Protein AF-A0A087TSD0-F1 (afdb_monomer)

Structure (mmCIF, N/CA/C/O backbone):
data_AF-A0A087TSD0-F1
#
_entry.id   AF-A0A087TSD0-F1
#
loop_
_atom_site.group_PDB
_atom_site.id
_atom_site.type_symbol
_atom_site.label_atom_id
_atom_site.label_alt_id
_atom_site.label_comp_id
_atom_site.label_asym_id
_atom_site.label_entity_id
_atom_site.label_seq_id
_atom_site.pdbx_PDB_ins_code
_atom_site.Cartn_x
_atom_site.Cartn_y
_atom_site.Cartn_z
_atom_site.occupancy
_atom_site.B_iso_or_equiv
_atom_site.auth_seq_id
_atom_site.auth_comp_id
_atom_site.auth_asym_id
_atom_site.auth_atom_id
_atom_site.pdbx_PDB_model_num
ATOM 1 N N . MET A 1 1 ? 23.663 -35.269 -16.381 1.00 40.97 1 MET A N 1
ATOM 2 C CA . MET A 1 1 ? 22.216 -34.969 -16.322 1.00 40.97 1 MET A CA 1
ATOM 3 C C . MET A 1 1 ? 22.050 -33.773 -15.397 1.00 40.97 1 MET A C 1
ATOM 5 O O . MET A 1 1 ? 22.113 -33.936 -14.186 1.00 40.97 1 MET A O 1
ATOM 9 N N . SER A 1 2 ? 22.006 -32.564 -15.956 1.00 42.69 2 SER A N 1
ATOM 10 C CA . SER A 1 2 ? 21.988 -31.322 -15.174 1.00 42.69 2 SER A CA 1
ATOM 11 C C . SER A 1 2 ? 20.550 -30.964 -14.816 1.00 42.69 2 SER A C 1
ATOM 13 O O . SER A 1 2 ? 19.723 -30.760 -15.701 1.00 42.69 2 SER A O 1
ATOM 15 N N . HIS A 1 3 ? 20.249 -30.923 -13.520 1.00 48.28 3 HIS A N 1
ATOM 16 C CA . HIS A 1 3 ? 18.952 -30.500 -13.006 1.00 48.28 3 HIS A CA 1
ATOM 17 C C . HIS A 1 3 ? 18.741 -29.006 -13.283 1.00 48.28 3 HIS A C 1
ATOM 19 O O . HIS A 1 3 ? 19.462 -28.161 -12.757 1.00 48.28 3 HIS A O 1
ATOM 25 N N . GLY A 1 4 ? 17.737 -28.682 -14.101 1.00 53.50 4 GLY A N 1
ATOM 26 C CA . GLY A 1 4 ? 17.242 -27.320 -14.273 1.00 53.50 4 GLY A CA 1
ATOM 27 C C . GLY A 1 4 ? 16.470 -26.884 -13.031 1.00 53.50 4 GLY A C 1
ATOM 28 O O . GLY A 1 4 ? 15.329 -27.295 -12.818 1.00 53.50 4 GL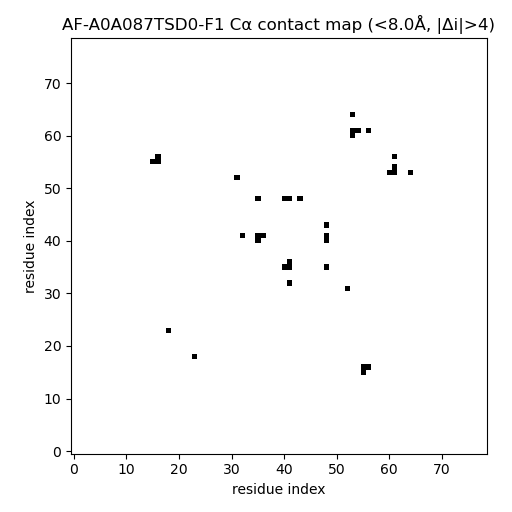Y A O 1
ATOM 29 N N . VAL A 1 5 ? 17.095 -26.059 -12.193 1.00 56.09 5 VAL A N 1
ATOM 30 C CA . VAL A 1 5 ? 16.414 -25.402 -11.075 1.00 56.09 5 VAL A CA 1
ATOM 31 C C . VAL A 1 5 ? 15.528 -24.302 -11.656 1.00 56.09 5 VAL A C 1
ATOM 33 O O . VAL A 1 5 ? 16.004 -23.351 -12.269 1.00 56.09 5 VAL A O 1
ATOM 36 N N . ARG A 1 6 ? 14.213 -24.469 -11.494 1.00 56.66 6 ARG A N 1
ATOM 37 C CA . ARG A 1 6 ? 13.189 -23.484 -11.856 1.00 56.66 6 ARG A CA 1
ATOM 38 C C . ARG A 1 6 ? 13.446 -22.186 -11.092 1.00 56.66 6 ARG A C 1
ATOM 40 O O . ARG A 1 6 ? 13.275 -22.156 -9.874 1.00 56.66 6 ARG A O 1
ATOM 47 N N . ASN A 1 7 ? 13.813 -21.126 -11.804 1.00 52.31 7 ASN A N 1
ATOM 48 C CA . ASN A 1 7 ? 13.891 -19.786 -11.241 1.00 52.31 7 ASN A CA 1
ATOM 49 C C . ASN A 1 7 ? 12.456 -19.301 -10.978 1.00 52.31 7 ASN A C 1
ATOM 51 O O . AS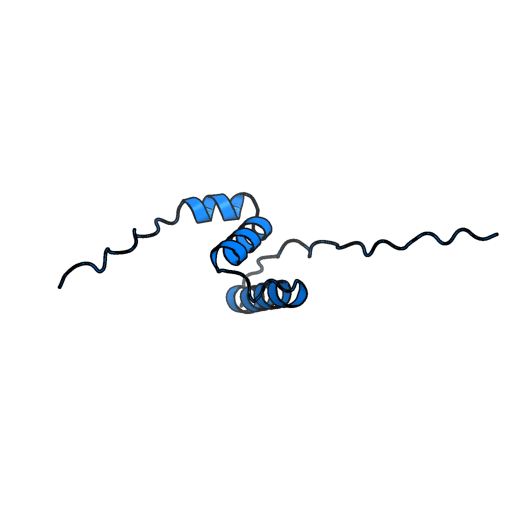N A 1 7 ? 11.760 -18.875 -11.900 1.00 52.31 7 ASN A O 1
ATOM 55 N N . LYS A 1 8 ? 11.972 -19.438 -9.737 1.00 58.50 8 LYS A N 1
ATOM 56 C CA . LYS A 1 8 ? 10.773 -18.723 -9.285 1.00 58.50 8 LYS A CA 1
ATOM 57 C C . LYS A 1 8 ? 11.071 -17.241 -9.482 1.00 58.50 8 LYS A C 1
ATOM 59 O O . LYS A 1 8 ? 12.061 -16.760 -8.94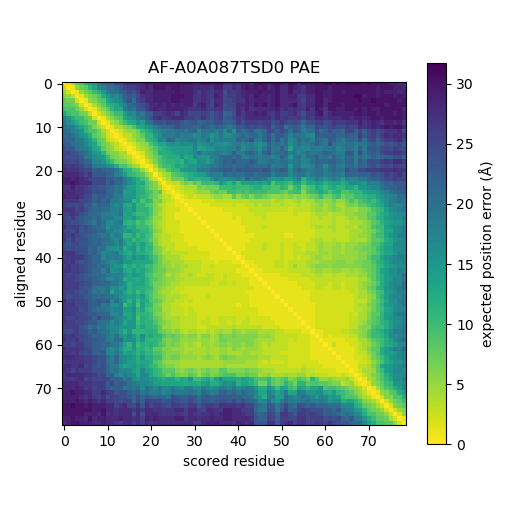9 1.00 58.50 8 LYS A O 1
ATOM 64 N N . MET A 1 9 ? 10.253 -16.534 -10.258 1.00 57.66 9 MET A N 1
ATOM 65 C CA . MET A 1 9 ? 10.262 -15.076 -10.234 1.00 57.66 9 MET A CA 1
ATOM 66 C C . MET A 1 9 ? 9.994 -14.648 -8.791 1.00 57.66 9 MET A C 1
ATOM 68 O O . MET A 1 9 ? 8.862 -14.728 -8.314 1.00 57.66 9 MET A O 1
ATOM 72 N N . ASP A 1 10 ? 11.054 -14.277 -8.077 1.00 60.72 10 ASP A N 1
ATOM 73 C CA . ASP A 1 10 ? 10.972 -13.652 -6.770 1.00 60.72 10 ASP A CA 1
ATOM 74 C C . ASP A 1 10 ? 10.216 -12.337 -6.953 1.00 60.72 10 ASP A C 1
ATOM 76 O O . ASP A 1 10 ? 10.792 -11.316 -7.333 1.00 60.72 10 ASP A O 1
ATOM 80 N N . PHE A 1 11 ? 8.903 -12.366 -6.720 1.00 57.97 11 PHE A N 1
ATOM 81 C CA . PHE A 1 11 ? 8.106 -11.160 -6.564 1.00 57.97 11 PHE A CA 1
ATOM 82 C C . PHE A 1 11 ? 8.572 -10.492 -5.273 1.00 57.97 11 PHE A C 1
ATOM 84 O O . PHE A 1 11 ? 8.038 -10.726 -4.189 1.00 57.97 11 PHE A O 1
ATOM 91 N N . ARG A 1 12 ? 9.657 -9.726 -5.375 1.00 63.03 12 ARG A N 1
ATOM 92 C CA . ARG A 1 12 ? 10.143 -8.897 -4.283 1.00 63.03 12 ARG A CA 1
ATOM 93 C C . ARG A 1 12 ? 9.154 -7.745 -4.160 1.00 63.03 12 ARG A C 1
ATOM 95 O O . ARG A 1 12 ? 9.018 -6.988 -5.124 1.00 63.03 12 ARG A O 1
ATOM 102 N N . PRO A 1 13 ? 8.434 -7.612 -3.033 1.00 57.66 13 PRO A N 1
ATOM 103 C CA . PRO A 1 13 ? 7.635 -6.420 -2.823 1.00 57.66 13 PRO A CA 1
ATOM 104 C C . PRO A 1 13 ? 8.562 -5.198 -2.925 1.00 57.66 13 PRO A C 1
ATOM 106 O O . PRO A 1 13 ? 9.726 -5.287 -2.512 1.00 57.66 13 PRO A O 1
ATOM 109 N N . PRO A 1 14 ? 8.092 -4.087 -3.518 1.00 66.00 14 PRO A N 1
ATOM 110 C CA . PRO A 1 14 ? 8.889 -2.874 -3.605 1.00 66.00 14 PRO A CA 1
ATOM 111 C C . PRO A 1 14 ? 9.356 -2.462 -2.208 1.00 66.00 14 PRO A C 1
ATOM 113 O O . PRO A 1 14 ? 8.679 -2.719 -1.207 1.00 66.00 14 PRO A O 1
ATOM 116 N N . ALA A 1 15 ? 10.540 -1.852 -2.154 1.00 66.38 15 ALA A N 1
ATOM 117 C CA . ALA A 1 15 ? 11.089 -1.339 -0.911 1.00 66.38 15 ALA A CA 1
ATOM 118 C C . ALA A 1 15 ? 10.075 -0.402 -0.219 1.00 66.38 15 ALA A C 1
ATOM 120 O O . ALA A 1 15 ? 9.292 0.262 -0.906 1.00 66.38 15 ALA A O 1
ATOM 121 N N . PRO A 1 16 ? 10.079 -0.331 1.125 1.00 61.91 16 PRO A N 1
ATOM 122 C CA . PRO A 1 16 ? 9.214 0.583 1.859 1.00 61.91 16 PRO A CA 1
ATOM 123 C C . PRO A 1 16 ? 9.413 2.018 1.361 1.00 61.91 16 PRO A C 1
ATOM 125 O O . PRO A 1 16 ? 10.547 2.484 1.244 1.00 61.91 16 PRO A O 1
ATOM 128 N N . LEU A 1 17 ? 8.313 2.711 1.075 1.00 60.34 17 LEU A N 1
ATOM 129 C CA . LEU A 1 17 ? 8.333 4.082 0.564 1.00 60.34 17 LEU A CA 1
ATOM 130 C C . LEU A 1 17 ? 8.984 5.01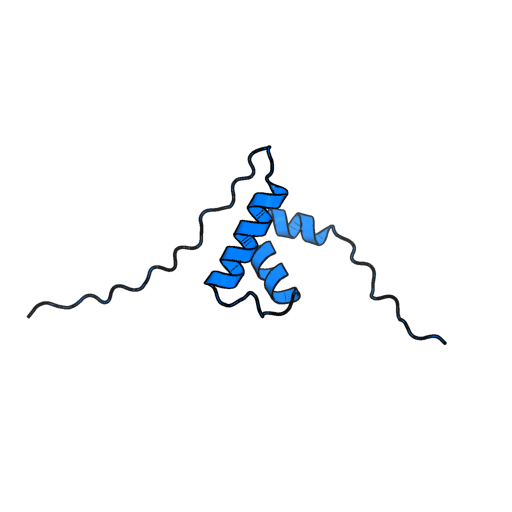7 1.598 1.00 60.34 17 LEU A C 1
ATOM 132 O O . LEU A 1 17 ? 8.586 5.038 2.764 1.00 60.34 17 LEU A O 1
ATOM 136 N N . THR A 1 18 ? 9.997 5.781 1.182 1.00 53.69 18 THR A N 1
ATOM 137 C CA . THR A 1 18 ? 10.727 6.719 2.046 1.00 53.69 18 THR A CA 1
ATOM 138 C C . THR A 1 18 ? 10.188 8.143 1.878 1.00 53.69 18 THR A C 1
ATOM 140 O O . THR A 1 18 ? 10.102 8.686 0.779 1.00 53.69 18 THR A O 1
ATOM 143 N N . PHE A 1 19 ? 9.794 8.770 2.988 1.00 54.22 19 PHE A N 1
ATOM 144 C CA . PHE A 1 19 ? 9.151 10.087 3.005 1.00 54.22 19 PHE A CA 1
ATOM 145 C C . PHE A 1 19 ? 10.192 11.202 3.214 1.00 54.22 19 PHE A C 1
ATOM 147 O O . PHE A 1 19 ? 10.390 11.667 4.335 1.00 54.22 19 PHE A O 1
ATOM 154 N N . SER A 1 20 ? 10.887 11.637 2.158 1.00 57.06 20 SER A N 1
ATOM 155 C CA . SER A 1 20 ? 11.821 12.778 2.226 1.00 57.06 20 SER A CA 1
ATOM 156 C C . SER A 1 20 ? 11.152 14.085 1.789 1.00 57.06 20 SER A C 1
ATOM 158 O O . SER A 1 20 ? 10.662 14.185 0.673 1.00 57.06 20 SER A O 1
ATOM 160 N N . VAL A 1 21 ? 11.148 15.090 2.671 1.00 54.69 21 VAL A N 1
ATOM 161 C CA . VAL A 1 21 ? 10.538 16.428 2.520 1.00 54.69 21 VAL A CA 1
ATOM 162 C C . VAL A 1 21 ? 10.906 17.106 1.184 1.00 54.69 21 VAL A C 1
ATOM 164 O O . VAL A 1 21 ? 12.003 17.627 1.022 1.00 54.69 21 VAL A O 1
ATOM 167 N N . GLY A 1 22 ? 9.973 17.099 0.226 1.00 53.91 22 GLY A N 1
ATOM 168 C CA . GLY A 1 22 ? 10.077 17.775 -1.078 1.00 53.91 22 GLY A CA 1
ATOM 169 C C . GLY A 1 22 ? 9.354 17.004 -2.191 1.00 53.91 22 GLY A C 1
ATOM 170 O O . GLY A 1 22 ? 9.771 15.910 -2.552 1.00 53.91 22 GLY A O 1
ATOM 171 N N . ASN A 1 23 ? 8.233 17.531 -2.704 1.00 58.34 23 ASN A N 1
ATOM 172 C CA . ASN A 1 23 ? 7.365 16.909 -3.731 1.00 58.34 23 ASN A CA 1
ATOM 173 C C . ASN A 1 23 ? 6.918 15.448 -3.477 1.00 58.34 23 ASN A C 1
ATOM 175 O O . ASN A 1 23 ? 6.498 14.751 -4.402 1.00 58.34 23 ASN A O 1
ATOM 179 N N . VAL A 1 24 ? 6.924 15.000 -2.214 1.00 62.03 24 VAL A N 1
ATOM 180 C CA . VAL A 1 24 ? 6.511 13.643 -1.796 1.00 62.03 24 VAL A CA 1
ATOM 181 C C . VAL A 1 24 ? 5.140 13.271 -2.348 1.00 62.03 24 VAL A C 1
ATOM 183 O O . VAL A 1 24 ? 4.957 12.156 -2.818 1.00 62.03 24 VAL A O 1
ATOM 186 N N . LYS A 1 25 ? 4.182 14.206 -2.331 1.00 66.06 25 LYS A N 1
ATOM 187 C CA . LYS A 1 25 ? 2.795 13.930 -2.720 1.00 66.06 25 LYS A CA 1
ATOM 188 C C . LYS A 1 25 ? 2.666 13.502 -4.184 1.00 66.06 25 LYS A C 1
ATOM 190 O O . LYS A 1 25 ? 1.962 12.538 -4.468 1.00 66.06 25 LYS A O 1
ATOM 195 N N . GLU A 1 26 ? 3.331 14.206 -5.100 1.00 72.56 26 GLU A N 1
ATOM 196 C CA . GLU A 1 26 ? 3.229 13.917 -6.535 1.00 72.56 26 GLU A CA 1
ATOM 197 C C . GLU A 1 26 ? 4.023 12.670 -6.917 1.00 72.56 26 GLU A C 1
ATOM 199 O O . GLU A 1 26 ? 3.506 11.812 -7.630 1.00 72.56 26 GLU A O 1
ATOM 204 N N . LYS A 1 27 ? 5.238 12.512 -6.370 1.00 79.38 27 LYS A N 1
ATOM 205 C CA . LYS A 1 27 ? 6.055 11.317 -6.625 1.00 79.38 27 LYS A CA 1
ATOM 206 C C . LYS A 1 27 ? 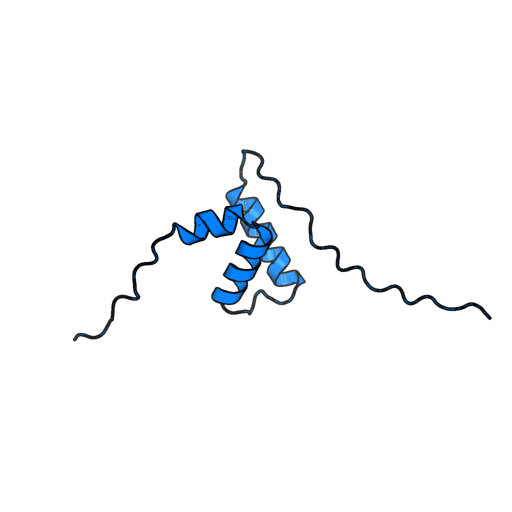5.379 10.052 -6.103 1.00 79.38 27 LYS A C 1
ATOM 208 O O . LYS A 1 27 ? 5.296 9.064 -6.820 1.00 79.38 27 LYS A O 1
ATOM 213 N N . TRP A 1 28 ? 4.824 10.104 -4.898 1.00 78.81 28 TRP A N 1
ATOM 214 C CA . TRP A 1 28 ? 4.172 8.957 -4.277 1.00 78.81 28 TRP A CA 1
ATOM 215 C C . TRP A 1 28 ? 2.891 8.534 -4.996 1.00 78.81 28 TRP A C 1
ATOM 217 O O . TRP A 1 28 ? 2.621 7.341 -5.133 1.00 78.81 28 TRP A O 1
ATOM 227 N N . LYS A 1 29 ? 2.113 9.504 -5.492 1.00 84.62 29 LYS A N 1
ATOM 228 C CA . LYS A 1 29 ? 0.924 9.203 -6.288 1.00 84.62 29 LYS A CA 1
ATOM 229 C C . LYS A 1 29 ? 1.315 8.447 -7.562 1.00 84.62 29 LYS A C 1
ATOM 231 O O . LYS A 1 29 ? 0.765 7.380 -7.815 1.00 84.62 29 LYS A O 1
ATOM 236 N N . GLN A 1 30 ? 2.329 8.938 -8.278 1.00 87.81 30 GLN A N 1
ATOM 237 C CA . GLN A 1 30 ? 2.845 8.277 -9.476 1.00 87.81 30 GLN A CA 1
ATOM 238 C C . GLN A 1 30 ? 3.379 6.867 -9.179 1.00 87.81 30 GLN A C 1
ATOM 240 O O . GLN A 1 30 ? 3.133 5.941 -9.949 1.00 87.81 30 GLN A O 1
ATOM 245 N N . GLU A 1 31 ? 4.096 6.674 -8.068 1.00 88.50 31 GLU A N 1
ATOM 246 C CA . GLU A 1 31 ? 4.602 5.352 -7.675 1.00 88.50 31 GLU A CA 1
ATOM 247 C C . GLU A 1 31 ? 3.475 4.363 -7.355 1.00 88.50 31 GLU A C 1
ATOM 249 O O . GLU A 1 31 ? 3.538 3.206 -7.779 1.00 88.50 31 GLU A O 1
ATOM 254 N N . LEU A 1 32 ? 2.415 4.809 -6.673 1.00 89.25 32 LEU A N 1
ATOM 255 C CA . LEU A 1 32 ? 1.236 3.982 -6.419 1.00 89.25 32 LEU A CA 1
ATOM 256 C C . LEU A 1 32 ? 0.504 3.628 -7.722 1.00 89.25 32 LEU A C 1
ATOM 258 O O . LEU A 1 32 ? 0.122 2.474 -7.908 1.00 89.25 32 LEU A O 1
ATOM 262 N N . GLU A 1 33 ? 0.331 4.588 -8.633 1.00 90.94 33 GLU A N 1
ATOM 263 C CA . GLU A 1 33 ? -0.290 4.358 -9.945 1.00 90.94 33 GLU A CA 1
ATOM 264 C C . GLU A 1 33 ? 0.516 3.347 -10.773 1.00 90.94 33 GLU A C 1
ATOM 266 O O . GLU A 1 33 ? -0.051 2.382 -11.288 1.00 90.94 33 GLU A O 1
ATOM 271 N N . ASN A 1 34 ? 1.843 3.490 -10.810 1.00 93.44 34 ASN A N 1
ATOM 272 C CA . ASN A 1 34 ? 2.736 2.541 -11.476 1.00 93.44 34 ASN A CA 1
ATOM 273 C C . ASN A 1 34 ? 2.640 1.140 -10.861 1.00 93.44 34 ASN A C 1
ATOM 275 O O . ASN A 1 34 ? 2.607 0.152 -11.590 1.00 93.44 34 ASN A O 1
ATOM 279 N N . TYR A 1 35 ? 2.574 1.038 -9.530 1.00 91.62 35 TYR A N 1
ATOM 280 C CA . TYR A 1 35 ? 2.416 -0.242 -8.842 1.00 91.62 35 TYR A CA 1
ATOM 281 C C . TYR A 1 35 ? 1.084 -0.917 -9.187 1.00 91.62 35 TYR A C 1
ATOM 283 O O . TYR A 1 35 ? 1.043 -2.119 -9.456 1.00 91.62 35 TYR A O 1
ATOM 291 N N . LEU A 1 36 ? -0.012 -0.155 -9.196 1.00 94.25 36 LEU A N 1
ATOM 292 C CA . LEU A 1 36 ? -1.325 -0.676 -9.564 1.00 94.25 36 LEU A CA 1
ATOM 293 C C . LEU A 1 36 ? -1.339 -1.150 -11.018 1.00 94.25 36 LEU A C 1
ATOM 295 O O . LEU A 1 36 ? -1.830 -2.245 -11.274 1.00 94.25 36 LEU A O 1
ATOM 299 N N . LEU A 1 37 ? -0.749 -0.387 -11.940 1.00 95.12 37 LEU A N 1
ATOM 300 C CA . LEU A 1 37 ? -0.656 -0.765 -13.349 1.00 95.12 37 LEU A CA 1
ATOM 301 C C . LEU A 1 37 ? 0.206 -2.020 -13.549 1.00 95.12 37 LEU A C 1
ATOM 303 O O . LEU A 1 37 ? -0.233 -2.982 -14.170 1.00 95.12 37 LEU A O 1
ATOM 307 N N . ALA A 1 38 ? 1.405 -2.055 -12.961 1.00 93.88 38 ALA A N 1
ATOM 308 C CA . ALA A 1 38 ? 2.339 -3.177 -13.085 1.00 93.88 38 ALA A CA 1
ATOM 309 C C . ALA A 1 38 ? 1.818 -4.483 -12.464 1.00 93.88 38 ALA A C 1
ATOM 311 O O . ALA A 1 38 ? 2.316 -5.560 -12.784 1.00 93.88 38 ALA A O 1
ATOM 312 N N . THR A 1 39 ? 0.841 -4.394 -11.559 1.00 92.38 39 THR A N 1
ATOM 313 C CA . THR A 1 39 ? 0.206 -5.554 -10.921 1.00 92.38 39 THR A CA 1
ATOM 314 C C . THR A 1 39 ? -1.199 -5.847 -11.451 1.00 92.38 39 THR A C 1
ATOM 316 O O . THR A 1 39 ? -1.880 -6.701 -10.883 1.00 92.38 39 THR A O 1
ATOM 319 N N . GLU A 1 40 ? -1.637 -5.151 -12.510 1.00 94.06 40 GLU A N 1
ATOM 3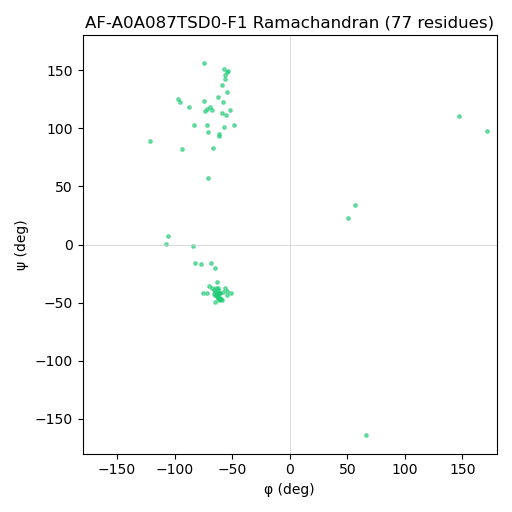20 C CA . GLU A 1 40 ? -2.975 -5.275 -13.119 1.00 94.06 40 GLU A CA 1
ATOM 321 C C . GLU A 1 40 ? -4.118 -5.032 -12.112 1.00 94.06 40 GLU A C 1
ATOM 323 O O . GLU A 1 40 ? -5.188 -5.652 -12.132 1.00 94.06 40 GLU A O 1
ATOM 328 N N . LYS A 1 41 ? -3.876 -4.129 -11.157 1.00 91.62 41 LYS A N 1
ATOM 329 C CA . LYS A 1 41 ? -4.827 -3.724 -10.114 1.00 91.62 41 LYS A CA 1
ATOM 330 C C . LYS A 1 41 ? -5.398 -2.326 -10.337 1.00 91.62 41 LYS A C 1
ATOM 332 O O . LYS A 1 41 ? -6.227 -1.883 -9.540 1.00 91.62 41 LYS A O 1
ATOM 337 N N . ASP A 1 42 ? -5.006 -1.640 -11.406 1.00 93.69 42 ASP A N 1
ATOM 338 C CA . ASP A 1 42 ? -5.515 -0.316 -11.774 1.00 93.69 42 ASP A CA 1
ATOM 339 C C . ASP A 1 42 ? -7.022 -0.340 -12.093 1.00 93.69 42 ASP A C 1
ATOM 341 O O . ASP A 1 42 ? -7.737 0.593 -11.738 1.00 93.69 42 ASP A O 1
ATOM 345 N N . ALA A 1 43 ? -7.540 -1.444 -12.637 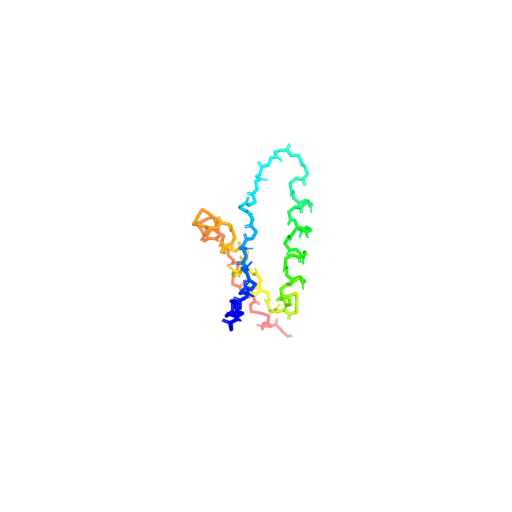1.00 93.56 43 ALA A N 1
ATOM 346 C CA . ALA A 1 43 ? -8.967 -1.620 -12.913 1.00 93.56 43 ALA A CA 1
ATOM 347 C C . ALA A 1 43 ? -9.786 -2.111 -11.699 1.00 93.56 43 ALA A C 1
ATOM 349 O O . ALA A 1 43 ? -10.999 -2.305 -11.794 1.00 93.56 43 ALA A O 1
ATOM 350 N N . LYS A 1 44 ? -9.153 -2.361 -10.542 1.00 94.44 44 LYS A N 1
ATOM 351 C CA . LYS A 1 44 ? -9.860 -2.858 -9.349 1.00 94.44 44 LYS A CA 1
ATOM 352 C C . LYS A 1 44 ? -10.692 -1.748 -8.685 1.00 94.44 44 LYS A C 1
ATOM 354 O O . LYS A 1 44 ? -10.350 -0.570 -8.807 1.00 9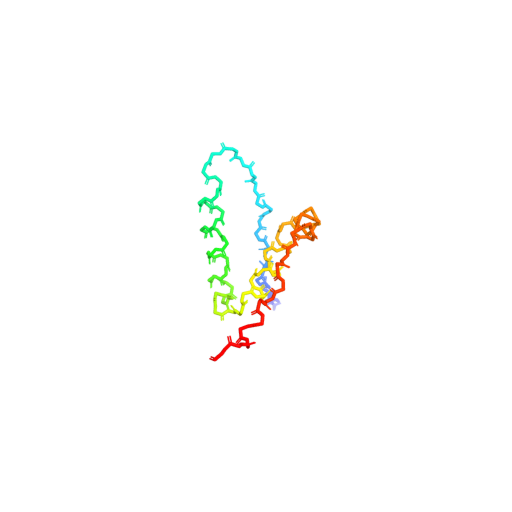4.44 44 LYS A O 1
ATOM 359 N N . PRO A 1 45 ? -11.742 -2.110 -7.924 1.00 95.50 45 PRO A N 1
ATOM 360 C CA . PRO A 1 45 ? -12.524 -1.143 -7.157 1.00 95.50 45 PRO A CA 1
ATOM 361 C C . PRO A 1 45 ? -11.660 -0.338 -6.183 1.00 95.50 45 PRO A C 1
ATOM 363 O O . PRO A 1 45 ? -10.682 -0.859 -5.637 1.00 95.50 45 PRO A O 1
ATOM 366 N N . ASP A 1 46 ? -12.073 0.894 -5.878 1.00 89.62 46 ASP A N 1
ATOM 367 C CA . ASP A 1 46 ? -11.333 1.785 -4.974 1.00 89.62 46 ASP A CA 1
ATOM 368 C C . ASP A 1 46 ? -11.084 1.158 -3.605 1.00 89.62 46 ASP A C 1
ATOM 370 O O . ASP A 1 46 ? -9.984 1.263 -3.077 1.00 89.62 46 ASP A O 1
ATOM 374 N N . LYS A 1 47 ? -12.043 0.390 -3.071 1.00 90.50 47 LYS A N 1
ATOM 375 C CA . LYS A 1 47 ? -11.863 -0.361 -1.815 1.00 90.50 47 LYS A CA 1
ATOM 376 C C . LYS A 1 47 ? -10.629 -1.270 -1.847 1.00 90.50 47 LYS A C 1
ATOM 378 O O . LYS A 1 47 ? -9.901 -1.356 -0.862 1.00 90.50 47 LYS A O 1
ATOM 383 N N . THR A 1 48 ? -10.367 -1.931 -2.975 1.00 92.44 48 THR A N 1
ATOM 384 C CA . THR A 1 48 ? -9.191 -2.793 -3.149 1.00 92.44 48 THR A CA 1
ATOM 385 C C . THR A 1 48 ? -7.910 -1.971 -3.259 1.00 92.44 48 THR A C 1
ATOM 387 O O . THR A 1 48 ? -6.910 -2.329 -2.641 1.00 92.44 48 THR A O 1
ATOM 390 N N . LYS A 1 49 ? -7.933 -0.855 -3.994 1.00 92.00 49 LYS A N 1
ATOM 391 C CA . LYS A 1 49 ? -6.788 0.066 -4.107 1.00 92.00 49 LYS A CA 1
ATOM 392 C C . LYS A 1 49 ? -6.423 0.687 -2.756 1.00 92.00 49 LYS A C 1
ATOM 394 O O . LYS A 1 49 ? -5.249 0.730 -2.403 1.00 92.00 49 LYS A O 1
ATOM 399 N N . ILE A 1 50 ? -7.426 1.079 -1.971 1.00 91.06 50 ILE A N 1
ATOM 400 C CA . ILE A 1 50 ? -7.274 1.585 -0.603 1.00 91.06 50 ILE A CA 1
ATOM 401 C C . ILE A 1 50 ? -6.662 0.504 0.293 1.00 91.06 50 ILE A C 1
ATOM 403 O O . ILE A 1 50 ? -5.701 0.781 1.000 1.00 91.06 50 ILE A O 1
ATOM 407 N N . ALA A 1 51 ? -7.139 -0.742 0.227 1.00 91.00 51 ALA A N 1
ATOM 408 C CA . ALA A 1 51 ? -6.562 -1.837 1.009 1.00 91.00 51 ALA A CA 1
ATOM 409 C C . ALA A 1 51 ? -5.084 -2.104 0.662 1.00 91.00 51 ALA A C 1
ATOM 411 O O . ALA A 1 51 ? -4.266 -2.296 1.560 1.00 91.00 51 ALA A O 1
ATOM 412 N N . ILE A 1 52 ? -4.723 -2.073 -0.627 1.00 91.75 52 ILE A N 1
ATOM 413 C CA . ILE A 1 52 ? -3.325 -2.178 -1.082 1.00 91.75 52 ILE A CA 1
ATOM 414 C C . ILE A 1 52 ? -2.499 -1.042 -0.495 1.00 91.75 52 ILE A C 1
ATOM 416 O O . ILE A 1 52 ? -1.423 -1.278 0.048 1.00 91.75 52 ILE A O 1
ATOM 420 N N . LEU A 1 53 ? -3.020 0.179 -0.575 1.00 90.31 53 LEU A N 1
ATOM 421 C CA . LEU A 1 53 ? -2.346 1.348 -0.051 1.00 90.31 53 LEU A CA 1
ATOM 422 C C . LEU A 1 53 ? -2.099 1.236 1.462 1.00 90.31 53 LEU A C 1
ATOM 424 O O . LEU A 1 53 ? -0.983 1.462 1.922 1.00 90.31 53 LEU A O 1
ATOM 428 N N . LEU A 1 54 ? -3.110 0.840 2.235 1.00 90.75 54 LEU A N 1
ATOM 429 C CA . LEU A 1 54 ? -2.983 0.646 3.681 1.00 90.75 54 LEU A CA 1
ATOM 430 C C . LEU A 1 54 ? -1.974 -0.453 4.022 1.00 90.75 54 LEU A C 1
ATOM 432 O O . LEU A 1 54 ? -1.192 -0.297 4.955 1.00 90.75 54 LEU A O 1
ATOM 436 N N . ASN A 1 55 ? -1.933 -1.524 3.226 1.00 89.06 55 ASN A N 1
ATOM 437 C CA . ASN A 1 55 ? -0.929 -2.571 3.372 1.00 89.06 55 ASN A CA 1
ATOM 438 C C . ASN A 1 55 ? 0.498 -2.055 3.105 1.00 89.06 55 ASN A C 1
ATOM 440 O O . ASN A 1 55 ? 1.424 -2.451 3.804 1.00 89.06 55 ASN A O 1
ATOM 444 N N . LEU A 1 56 ? 0.682 -1.150 2.134 1.00 88.06 56 LEU A N 1
ATOM 445 C CA . LEU A 1 56 ? 1.980 -0.521 1.846 1.00 88.06 56 LEU A CA 1
ATOM 446 C C . LEU A 1 56 ? 2.419 0.464 2.942 1.00 88.06 56 LEU A C 1
ATOM 448 O O . LEU A 1 56 ? 3.607 0.561 3.235 1.00 88.06 56 LEU A O 1
ATOM 452 N N . LEU A 1 57 ? 1.475 1.187 3.552 1.00 86.31 57 LEU A N 1
ATOM 453 C CA . LEU A 1 57 ? 1.754 2.123 4.649 1.00 86.31 57 LEU A CA 1
ATOM 454 C C . LEU A 1 57 ? 1.988 1.421 6.001 1.00 86.31 57 LEU A C 1
ATOM 456 O O . LEU A 1 57 ? 2.523 2.030 6.931 1.00 86.31 57 LEU A O 1
ATOM 460 N N . GLY A 1 58 ? 1.583 0.154 6.121 1.00 86.25 58 GLY A N 1
ATOM 461 C CA . GLY A 1 58 ? 1.713 -0.643 7.336 1.00 86.25 58 GLY A CA 1
ATOM 462 C C . GLY A 1 58 ? 0.849 -0.136 8.495 1.00 86.25 58 GLY A C 1
ATOM 463 O O . GLY A 1 58 ? -0.072 0.665 8.321 1.00 86.25 58 GLY A O 1
ATOM 464 N N . THR A 1 59 ? 1.157 -0.602 9.709 1.00 87.38 59 THR A N 1
ATOM 465 C CA . THR A 1 59 ? 0.336 -0.371 10.911 1.00 87.38 59 THR A CA 1
ATOM 466 C C . THR A 1 59 ? 0.067 1.109 11.174 1.00 87.38 59 THR A C 1
ATOM 468 O O . THR A 1 59 ? -1.081 1.480 11.392 1.00 87.38 59 THR A O 1
ATOM 471 N N . LYS A 1 60 ? 1.083 1.975 11.042 1.00 82.25 60 LYS A N 1
ATOM 472 C CA . LYS A 1 60 ? 0.915 3.425 11.243 1.00 82.25 60 LYS A CA 1
ATOM 473 C C . LYS A 1 60 ? -0.059 4.052 10.245 1.00 82.25 60 LYS A C 1
ATOM 475 O O . LYS A 1 60 ? -0.842 4.92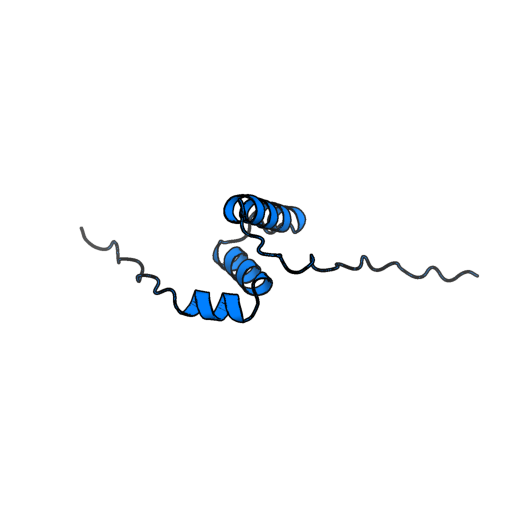1 10.614 1.00 82.25 60 LYS A O 1
ATOM 480 N N . GLY A 1 61 ? -0.022 3.624 8.983 1.00 84.19 61 GLY A N 1
ATOM 481 C CA . GLY A 1 61 ? -0.964 4.102 7.972 1.00 84.19 61 GLY A CA 1
ATOM 482 C C . GLY A 1 61 ? -2.395 3.674 8.263 1.00 84.19 61 GLY A C 1
ATOM 483 O O . GLY A 1 61 ? -3.318 4.467 8.094 1.00 84.19 61 GLY A O 1
ATOM 484 N N . LEU A 1 62 ? -2.568 2.443 8.746 1.00 86.69 62 LEU A N 1
ATOM 485 C CA . LEU A 1 62 ? -3.867 1.923 9.157 1.00 86.69 62 LEU A CA 1
ATOM 486 C C . LEU A 1 62 ? -4.420 2.667 10.381 1.00 86.69 62 LEU A C 1
ATOM 488 O O . LEU A 1 62 ? -5.596 3.019 10.394 1.00 86.69 62 LEU A O 1
ATOM 492 N N . GLU A 1 63 ? -3.580 2.955 11.378 1.00 88.56 63 GLU A N 1
ATOM 493 C CA . GLU A 1 63 ? -3.960 3.753 12.549 1.00 88.56 63 GLU A CA 1
ATOM 494 C C . GLU A 1 63 ? -4.444 5.147 12.143 1.00 88.56 63 GLU A C 1
ATOM 496 O O . GLU A 1 63 ? -5.529 5.551 12.553 1.00 88.56 63 GLU A O 1
ATOM 501 N N . ILE A 1 64 ? -3.704 5.846 11.273 1.00 88.44 64 ILE A N 1
ATOM 502 C CA . ILE A 1 64 ? -4.112 7.157 10.744 1.00 88.44 64 ILE A CA 1
ATOM 503 C C . ILE A 1 64 ? -5.431 7.034 9.976 1.00 88.44 64 ILE A C 1
ATOM 505 O O . ILE A 1 64 ? -6.357 7.808 10.212 1.00 88.44 64 ILE A O 1
ATOM 509 N N . TYR A 1 65 ? -5.549 6.037 9.098 1.00 86.94 65 TYR A N 1
ATOM 510 C CA . TYR A 1 65 ? -6.762 5.818 8.315 1.00 86.94 65 TYR A CA 1
ATOM 511 C C . TYR A 1 65 ? -8.003 5.612 9.189 1.00 86.94 65 TYR A C 1
ATOM 513 O O . TYR A 1 65 ? -9.055 6.179 8.907 1.00 86.94 65 TYR A O 1
ATOM 521 N N . ASN A 1 66 ? -7.871 4.868 10.287 1.00 87.12 66 ASN A N 1
ATOM 522 C CA . ASN A 1 66 ? -8.963 4.615 11.226 1.00 87.12 66 ASN A CA 1
ATOM 523 C C . ASN A 1 66 ? -9.397 5.861 12.016 1.00 87.12 66 ASN A C 1
ATOM 525 O O . ASN A 1 66 ? -10.480 5.860 12.599 1.00 87.12 66 ASN A O 1
ATOM 529 N N . THR A 1 67 ? -8.586 6.924 12.040 1.00 90.44 67 THR A N 1
ATOM 530 C CA . THR A 1 67 ? -8.996 8.215 12.618 1.00 90.44 67 THR A CA 1
ATOM 531 C C . THR A 1 67 ? -9.828 9.064 11.657 1.00 90.44 67 THR A C 1
ATOM 533 O O . THR A 1 67 ? -10.503 9.995 12.102 1.00 90.44 67 THR A O 1
ATOM 536 N N . PHE A 1 68 ? -9.834 8.748 10.356 1.00 87.19 68 PHE A N 1
ATOM 537 C CA . PHE A 1 68 ? -10.701 9.432 9.405 1.00 87.19 68 PHE A CA 1
ATOM 538 C C . PHE A 1 68 ? -12.161 9.065 9.671 1.00 87.19 68 PHE A C 1
ATOM 540 O O . PHE A 1 68 ? -12.578 7.912 9.562 1.00 87.19 68 PHE A O 1
ATOM 547 N N . ARG A 1 69 ? -12.967 10.075 10.002 1.00 79.38 69 ARG A N 1
ATOM 548 C CA . ARG A 1 69 ? -14.422 9.949 10.017 1.00 79.38 69 ARG A CA 1
ATOM 549 C C . ARG A 1 69 ? -14.931 10.148 8.599 1.00 79.38 69 ARG A C 1
ATOM 551 O O . ARG A 1 69 ? -14.985 11.272 8.114 1.00 79.38 69 ARG A O 1
ATOM 558 N N . PHE A 1 70 ? -15.286 9.051 7.945 1.00 77.69 70 PHE A N 1
ATOM 559 C CA . PHE A 1 70 ? -16.033 9.112 6.696 1.00 77.69 70 PHE A CA 1
ATOM 560 C C . PHE A 1 70 ? -17.474 9.486 7.032 1.00 77.69 70 PHE A C 1
ATOM 562 O O . PHE A 1 70 ? -18.107 8.821 7.856 1.00 77.69 70 PHE A O 1
ATOM 569 N N . GLU A 1 71 ? -17.975 10.566 6.441 1.00 76.75 71 GLU A N 1
ATOM 570 C CA . GLU A 1 71 ? -19.392 10.894 6.556 1.00 76.75 71 GLU A CA 1
ATOM 571 C C . GLU A 1 71 ? -20.211 9.722 5.997 1.00 76.75 71 GLU A C 1
ATOM 573 O O . GLU A 1 71 ? -19.822 9.131 4.979 1.00 76.75 71 GLU A O 1
ATOM 578 N N . PRO A 1 72 ? -21.308 9.322 6.668 1.00 66.75 72 PRO A N 1
ATOM 579 C CA . PRO A 1 72 ? -22.207 8.341 6.088 1.00 66.75 72 PRO A CA 1
ATOM 580 C C . PRO A 1 72 ? -22.666 8.869 4.726 1.00 66.75 72 PRO A C 1
ATOM 582 O O . PRO A 1 72 ? -22.809 10.085 4.573 1.00 66.75 72 PRO A O 1
ATOM 585 N N . PRO A 1 73 ? -22.883 7.992 3.729 1.00 63.47 73 PRO A N 1
ATOM 586 C CA . PRO A 1 73 ? -23.443 8.428 2.464 1.00 63.47 73 PRO A CA 1
ATOM 587 C C . PRO A 1 73 ? -24.752 9.141 2.785 1.00 63.47 73 PRO A C 1
ATOM 589 O O . PRO A 1 73 ? -25.685 8.515 3.291 1.00 63.47 73 PRO A O 1
ATOM 592 N N . GLU A 1 74 ? -24.779 10.458 2.577 1.00 60.72 74 GLU A N 1
ATOM 593 C CA . GLU A 1 74 ? -25.990 11.249 2.710 1.00 60.72 74 GLU A CA 1
ATOM 594 C C . GLU A 1 74 ? -27.040 10.544 1.863 1.00 60.72 74 GLU A C 1
ATOM 596 O O . GLU A 1 74 ? -26.862 10.350 0.655 1.00 60.72 74 GLU A O 1
ATOM 601 N N . ASN A 1 75 ? -28.073 10.047 2.538 1.00 55.94 75 ASN A N 1
ATOM 602 C CA . ASN A 1 75 ? -29.178 9.360 1.915 1.00 55.94 75 ASN A CA 1
ATOM 603 C C . ASN A 1 75 ? -29.836 10.375 0.978 1.00 55.94 75 ASN A C 1
ATOM 605 O O . ASN A 1 75 ? -30.670 11.167 1.413 1.00 55.94 75 ASN A O 1
ATOM 609 N N . LYS A 1 76 ? -29.436 10.383 -0.300 1.00 59.50 76 LYS A N 1
ATOM 610 C CA . LYS A 1 76 ? -30.115 11.107 -1.379 1.00 59.50 76 LYS A CA 1
ATOM 611 C C . LYS A 1 76 ? -31.435 10.402 -1.686 1.00 59.50 76 LYS A C 1
ATOM 613 O O . LYS A 1 76 ? -31.681 9.959 -2.798 1.00 59.50 76 LYS A O 1
ATOM 618 N N . GLU A 1 77 ? -32.272 10.274 -0.669 1.00 67.19 77 GLU A N 1
ATOM 619 C CA . GLU A 1 77 ? -33.680 9.958 -0.779 1.00 67.19 77 GLU A CA 1
ATOM 620 C C . GLU A 1 77 ? -34.424 11.110 -0.110 1.00 67.19 77 GLU A C 1
ATOM 622 O O . GLU A 1 77 ? -34.624 11.125 1.104 1.00 67.19 77 GLU A O 1
ATOM 627 N N . LYS A 1 78 ? -34.733 12.123 -0.923 1.00 49.75 78 LYS A N 1
ATOM 628 C CA . LYS A 1 78 ? -35.927 12.978 -0.854 1.00 49.75 78 LYS A CA 1
ATOM 629 C C . LYS A 1 78 ? -35.758 14.138 -1.835 1.00 49.75 78 LYS A C 1
ATOM 631 O O . LYS A 1 78 ? -35.126 15.137 -1.509 1.00 49.75 78 LYS A O 1
ATOM 636 N N . SER A 1 79 ? -36.332 14.019 -3.027 1.00 48.12 79 SER A N 1
ATOM 637 C CA . SER A 1 79 ? -37.639 14.612 -3.346 1.00 48.12 79 SER A CA 1
ATOM 638 C C . SER A 1 79 ? -38.003 14.383 -4.806 1.00 48.12 79 SER A C 1
ATOM 640 O O . SER A 1 79 ? -37.079 14.267 -5.637 1.00 48.12 79 SER A O 1
#

Sequence (79 aa):
MSHGVRNKMDFRPPAPLTFSVGNVKEKWKQELENYLLATEKDAKPDKTKIAILLNLLGTKGLEIYNTFRFEPPENKEKS

Radius of gyration: 18.92 Å; Cα contacts (8 Å, |Δi|>4): 18; chains: 1; bounding box: 60×53×29 Å

Foldseek 3Di:
DDDDDDPDPPPDPDDQDDDDPDCSPVVVVVVLCVVCVVVVNNPPDVVVSVVVVDVSVPPVSVVVVVPDDDDDPPPPPDD

Solvent-accessible surface area (backbone atoms only — not comparable to full-atom values): 5307 Å² total; per-residue (Å²): 136,85,82,82,77,80,81,72,82,76,80,70,74,77,77,79,84,78,90,60,96,69,69,50,71,64,54,51,51,53,52,51,50,49,51,26,52,78,66,73,42,63,86,51,58,66,73,57,52,51,51,52,49,36,62,70,54,34,70,67,40,43,56,56,55,71,67,59,81,76,76,73,81,75,75,88,76,84,133

pLDDT: mean 75.44, std 16.38, range [40.97, 95.5]

Mean predicted aligned error: 13.7 Å

Secondary structure (DSSP, 8-state):
-----------PPPPPPP--SSSHHHHHHHHHHHHHHHTT-TTS-HHHHHHHHHHHHHHHHHHHHHH--PPP-------

Organism: Stegodyphus mimosarum (NCBI:txid407821)